Protein AF-A0A3D4IGG5-F1 (afdb_monomer)

Radius of gyration: 30.5 Å; Cα contacts (8 Å, |Δi|>4): 63; chains: 1; bounding box: 63×45×69 Å

Nearest PDB structures (foldseek):
  5mqp-assembly6_F  TM=1.010E+00  e=3.118E-02  Bacteroides thetaiotaomicron
  5olq-assembly3_C  TM=9.600E-01  e=7.326E-02  Bacteroides thetaiotaomicron
  3vsv-assembly1_C  TM=9.848E-01  e=5.377E-01  Thermoanaerobacterium saccharolyticum JW/SL-YS485

Structure (mmCIF, N/CA/C/O backbone):
data_AF-A0A3D4IGG5-F1
#
_entry.id   AF-A0A3D4IGG5-F1
#
loop_
_atom_site.group_PDB
_atom_site.id
_atom_site.type_symbol
_atom_site.label_atom_id
_atom_site.label_alt_id
_atom_site.label_comp_id
_atom_site.label_asym_id
_atom_site.label_entity_id
_atom_site.label_seq_id
_atom_site.pdbx_PDB_ins_code
_atom_site.Cartn_x
_atom_site.Cartn_y
_atom_site.Cartn_z
_atom_site.occupancy
_atom_site.B_iso_or_equiv
_atom_site.auth_seq_id
_atom_site.auth_comp_id
_atom_site.auth_asym_id
_atom_site.auth_atom_id
_atom_site.pdbx_PDB_model_num
ATOM 1 N N . MET A 1 1 ? -47.264 36.032 59.712 1.00 44.38 1 MET A N 1
ATOM 2 C CA . MET A 1 1 ? -46.059 36.056 58.853 1.00 44.38 1 MET A CA 1
ATOM 3 C C . MET A 1 1 ? -45.177 34.878 59.244 1.00 44.38 1 MET A C 1
ATOM 5 O O . MET A 1 1 ? -44.715 34.840 60.375 1.00 44.38 1 MET A O 1
ATOM 9 N N . LYS A 1 2 ? -45.057 33.857 58.385 1.00 46.44 2 LYS A N 1
ATOM 10 C CA . LYS A 1 2 ? -44.309 32.622 58.675 1.00 46.44 2 LYS A CA 1
ATOM 11 C C . LYS A 1 2 ? -42.886 32.812 58.149 1.00 46.44 2 LYS A C 1
ATOM 13 O O . LYS A 1 2 ? -42.678 32.832 56.941 1.00 46.44 2 LYS A O 1
ATOM 18 N N . MET A 1 3 ? -41.942 33.055 59.052 1.00 49.84 3 MET A N 1
ATOM 19 C CA . MET A 1 3 ? -40.544 33.302 58.706 1.00 49.84 3 MET A CA 1
ATOM 20 C C . MET A 1 3 ? -39.855 31.946 58.507 1.00 49.84 3 MET A C 1
ATOM 22 O O . MET A 1 3 ? -39.704 31.179 59.455 1.00 49.84 3 MET A O 1
ATOM 26 N N . LEU A 1 4 ? -39.529 31.620 57.254 1.00 55.91 4 LEU A N 1
ATOM 27 C CA . LEU A 1 4 ? -38.821 30.398 56.869 1.00 55.91 4 LEU A CA 1
ATOM 28 C C . LEU A 1 4 ? -37.366 30.499 57.345 1.00 55.91 4 LEU A C 1
ATOM 30 O O . LEU A 1 4 ? -36.541 31.161 56.719 1.00 55.91 4 LEU A O 1
ATOM 34 N N . LEU A 1 5 ? -37.068 29.874 58.483 1.00 58.28 5 LEU A N 1
ATOM 35 C CA . LEU A 1 5 ? -35.719 29.795 59.029 1.00 58.28 5 LEU A CA 1
ATOM 36 C C . LEU A 1 5 ? -34.971 28.652 58.328 1.00 58.28 5 LEU A C 1
ATOM 38 O O . LEU A 1 5 ? -35.173 27.482 58.646 1.00 58.28 5 LEU A O 1
ATOM 42 N N . TYR A 1 6 ? -34.136 28.987 57.345 1.00 61.00 6 TYR A N 1
ATOM 43 C CA . TYR A 1 6 ? -33.292 28.002 56.671 1.00 61.00 6 TYR A CA 1
ATOM 44 C C . TYR A 1 6 ? -32.132 27.578 57.589 1.00 61.00 6 TYR A C 1
ATOM 46 O O . TYR A 1 6 ? -31.400 28.441 58.083 1.00 61.00 6 TYR A O 1
ATOM 54 N N . PRO A 1 7 ? -31.925 26.270 57.834 1.00 64.81 7 PRO A N 1
ATOM 55 C CA . PRO A 1 7 ? -30.804 25.796 58.631 1.00 64.81 7 PRO A CA 1
ATOM 56 C C . PRO A 1 7 ? -29.478 26.002 57.885 1.00 64.81 7 PRO A C 1
ATOM 58 O O . PRO A 1 7 ? -29.371 25.796 56.677 1.00 64.81 7 PRO A O 1
ATOM 61 N N . LYS A 1 8 ? -28.444 26.369 58.646 1.00 57.91 8 LYS A N 1
ATOM 62 C CA . LYS A 1 8 ? -27.096 26.803 58.222 1.00 57.91 8 LYS A CA 1
ATOM 63 C C . LYS A 1 8 ? -26.338 25.831 57.294 1.00 57.91 8 LYS A C 1
ATOM 65 O O . LYS A 1 8 ? -25.337 26.210 56.700 1.00 57.91 8 LYS A O 1
ATOM 70 N N . ASN A 1 9 ? -26.832 24.604 57.137 1.00 57.00 9 ASN A N 1
ATOM 71 C CA . ASN A 1 9 ? -26.194 23.529 56.373 1.00 57.00 9 ASN A CA 1
ATOM 72 C C . ASN A 1 9 ? -26.780 23.368 54.958 1.00 57.00 9 ASN A C 1
ATOM 74 O O . ASN A 1 9 ? -26.306 22.540 54.186 1.00 57.00 9 ASN A O 1
ATOM 78 N N . PHE A 1 10 ? -27.798 24.158 54.601 1.00 60.53 10 PHE A N 1
ATOM 79 C CA . PHE A 1 10 ? -28.465 24.081 53.298 1.00 60.53 10 PHE A CA 1
ATOM 80 C C . PHE A 1 10 ? -27.536 24.447 52.127 1.00 60.53 10 PHE A C 1
ATOM 82 O O . PHE A 1 10 ? -27.671 23.904 51.035 1.00 60.53 10 PHE A O 1
ATOM 89 N N . LEU A 1 11 ? -26.546 25.313 52.362 1.00 58.81 11 LEU A N 1
ATOM 90 C CA . LEU A 1 11 ? -25.644 25.796 51.313 1.00 58.81 11 LEU A CA 1
ATOM 91 C C . LEU A 1 11 ? -24.648 24.723 50.830 1.00 58.81 11 LEU A C 1
ATOM 93 O O . LEU A 1 11 ? -24.291 24.697 49.658 1.00 58.81 11 LEU A O 1
ATOM 97 N N . VAL A 1 12 ? -24.231 23.811 51.716 1.00 60.69 12 VAL A N 1
ATOM 98 C CA . VAL A 1 12 ? -23.249 22.753 51.404 1.00 60.69 12 VAL A CA 1
ATOM 99 C C . VAL A 1 12 ? -23.872 21.657 50.538 1.00 60.69 12 VAL A C 1
ATOM 101 O O . VAL A 1 12 ? -23.222 21.139 49.634 1.00 60.69 12 VAL A O 1
ATOM 104 N N . LEU A 1 13 ? -25.155 21.352 50.762 1.00 59.38 13 LEU A N 1
ATOM 105 C CA . LEU A 1 13 ? -25.884 20.366 49.964 1.00 59.38 13 LEU A CA 1
ATOM 106 C C . LEU A 1 13 ? -26.099 20.844 48.515 1.00 59.38 13 LEU A C 1
ATOM 108 O O . LEU A 1 13 ? -26.049 20.044 47.589 1.00 59.38 13 LEU A O 1
ATOM 112 N N . TRP A 1 14 ? -26.296 22.151 48.313 1.00 58.84 14 TRP A N 1
ATOM 113 C CA . TRP A 1 14 ? -26.510 22.745 46.987 1.00 58.84 14 TRP A CA 1
ATOM 114 C C . TRP A 1 14 ? -25.258 22.755 46.110 1.00 58.84 14 TRP A C 1
ATOM 116 O O . TRP A 1 14 ? -25.356 22.520 44.909 1.00 58.84 14 TRP A O 1
ATOM 126 N N . VAL A 1 15 ? -24.081 22.991 46.697 1.00 61.56 15 VAL A N 1
ATOM 127 C CA . VAL A 1 15 ? -22.808 22.964 45.955 1.00 61.56 15 VAL A CA 1
ATOM 128 C C . VAL A 1 15 ? -22.496 21.551 45.454 1.00 61.56 15 VAL A C 1
ATOM 130 O O . VAL A 1 15 ? -22.030 21.395 44.329 1.00 61.56 15 VAL A O 1
ATOM 133 N N . PHE A 1 16 ? -22.824 20.520 46.239 1.00 59.28 16 PHE A N 1
ATOM 134 C CA . PHE A 1 16 ? -22.685 19.124 45.816 1.00 59.28 16 PHE A CA 1
ATOM 135 C C . PHE A 1 16 ? -23.700 18.704 44.741 1.00 59.28 16 PHE A C 1
ATOM 137 O O . PHE A 1 16 ? -23.382 17.844 43.929 1.00 59.28 16 PHE A O 1
ATOM 144 N N . LEU A 1 17 ? -24.885 19.324 44.691 1.00 62.00 17 LEU A N 1
ATOM 145 C CA . LEU A 1 17 ? -25.919 19.018 43.691 1.00 62.00 17 LEU A CA 1
ATOM 146 C C . LEU A 1 17 ? -25.672 19.689 42.323 1.00 62.00 17 LEU A C 1
ATOM 148 O O . LEU A 1 17 ? -26.295 19.317 41.337 1.00 62.00 17 LEU A O 1
ATOM 152 N N . MET A 1 18 ? -24.783 20.684 42.250 1.00 60.41 18 MET A N 1
ATOM 153 C CA . MET A 1 18 ? -24.509 21.459 41.026 1.00 60.41 18 MET A CA 1
ATOM 154 C C . MET A 1 18 ? -23.211 21.053 40.313 1.00 60.41 18 MET A C 1
ATOM 156 O O . MET A 1 18 ? -22.906 21.597 39.253 1.00 60.41 18 MET A O 1
ATOM 160 N N . LEU A 1 19 ? -22.436 20.117 40.873 1.00 66.62 19 LEU A N 1
ATOM 161 C CA . LEU A 1 19 ? -21.132 19.714 40.340 1.00 66.62 19 LEU A CA 1
ATOM 162 C C . LEU A 1 19 ? -21.171 18.310 39.721 1.00 66.62 19 LEU A C 1
ATOM 164 O O . LEU A 1 19 ? -20.362 17.448 40.050 1.00 66.62 19 LEU A O 1
ATOM 168 N N . GLU A 1 20 ? -22.098 18.081 38.796 1.00 65.44 20 GLU A N 1
ATOM 169 C CA . GLU A 1 20 ? -21.999 16.943 37.881 1.00 65.44 20 GLU A CA 1
ATOM 170 C C . GLU A 1 20 ? -21.257 17.397 36.623 1.00 65.44 20 GLU A C 1
ATOM 172 O O . GLU A 1 20 ? -21.855 17.853 35.653 1.00 65.44 20 GLU A O 1
ATOM 177 N N . ILE A 1 21 ? -19.922 17.331 36.654 1.00 69.19 21 ILE A N 1
ATOM 178 C CA . ILE A 1 21 ? -19.112 17.489 35.443 1.00 69.19 21 ILE A CA 1
ATOM 179 C C . ILE A 1 21 ? -19.287 16.192 34.645 1.00 69.19 21 ILE A C 1
ATOM 181 O O . ILE A 1 21 ? -18.817 15.148 35.111 1.00 69.19 21 ILE A O 1
ATOM 185 N N . PRO A 1 22 ? -19.938 16.198 33.467 1.00 67.38 22 PRO A N 1
ATOM 186 C CA . PRO A 1 22 ? -19.982 15.004 32.645 1.00 67.38 22 PRO A CA 1
ATOM 187 C C . PRO A 1 22 ? -18.552 14.680 32.209 1.00 67.38 22 PRO A C 1
ATOM 189 O O . PRO A 1 22 ? -17.910 15.444 31.489 1.00 67.38 22 PRO A O 1
ATOM 192 N N . LEU A 1 23 ? -18.042 13.535 32.660 1.00 66.12 23 LEU A N 1
ATOM 193 C CA . LEU A 1 23 ? -16.821 12.945 32.130 1.00 66.12 23 LEU A CA 1
ATOM 194 C C . LEU A 1 23 ? -17.121 12.476 30.702 1.00 66.12 23 LEU A C 1
ATOM 196 O O . LEU A 1 23 ? -17.463 11.316 30.473 1.00 66.12 23 LEU A O 1
ATOM 200 N N . THR A 1 24 ? -17.026 13.375 29.723 1.00 67.31 24 THR A N 1
ATOM 201 C CA . THR A 1 24 ? -16.945 12.967 28.321 1.00 67.31 24 THR A CA 1
ATOM 202 C C . THR A 1 24 ? -15.639 12.207 28.150 1.00 67.31 24 THR A C 1
ATOM 204 O O . THR A 1 24 ? -14.567 12.807 28.078 1.00 67.31 24 THR A O 1
ATOM 207 N N . HIS A 1 25 ? -15.723 10.877 28.125 1.00 62.94 25 HIS A N 1
ATOM 208 C CA . HIS A 1 25 ? -14.618 10.045 27.673 1.00 62.94 25 HIS A CA 1
ATOM 209 C C . HIS A 1 25 ? -14.232 10.517 26.273 1.00 62.94 25 HIS A C 1
ATOM 211 O O . HIS A 1 25 ? -15.062 10.516 25.364 1.00 62.94 25 HIS A O 1
ATOM 217 N N . ALA A 1 26 ? -12.978 10.940 26.107 1.00 66.56 26 ALA A N 1
ATOM 218 C CA . ALA A 1 26 ? -12.410 11.164 24.792 1.00 66.56 26 ALA A CA 1
ATOM 219 C C . ALA A 1 26 ? -12.504 9.836 24.036 1.00 66.56 26 ALA A C 1
ATOM 221 O O . ALA A 1 26 ? -11.803 8.877 24.360 1.00 66.56 26 ALA A O 1
ATOM 222 N N . GLN A 1 27 ? -13.434 9.756 23.089 1.00 64.25 27 GLN A N 1
ATOM 223 C CA . GLN A 1 27 ? -13.618 8.567 22.282 1.00 64.25 27 GLN A CA 1
ATOM 224 C C . GLN A 1 27 ? -12.395 8.463 21.371 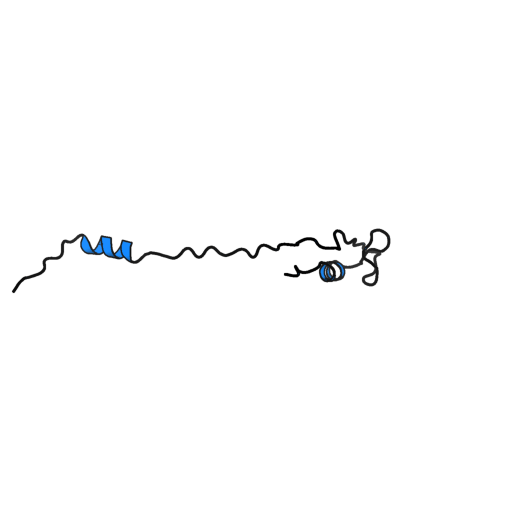1.00 64.25 27 GLN A C 1
ATOM 226 O O . GLN A 1 27 ? -12.251 9.208 20.401 1.00 64.25 27 GLN A O 1
ATOM 231 N N . THR A 1 28 ? -11.462 7.586 21.728 1.00 66.38 28 THR A N 1
ATOM 232 C CA . THR A 1 28 ? -10.347 7.240 20.858 1.00 66.38 28 THR A CA 1
ATOM 233 C C . THR A 1 28 ? -10.935 6.609 19.605 1.00 66.38 28 THR A C 1
ATOM 235 O O . THR A 1 28 ? -11.593 5.573 19.664 1.00 66.38 28 THR A O 1
ATOM 238 N N . SER A 1 29 ? -10.747 7.265 18.459 1.00 71.00 29 SER A N 1
ATOM 239 C CA . SER A 1 29 ? -11.056 6.658 17.168 1.00 71.00 29 SER A CA 1
ATOM 240 C C . SER A 1 29 ? -10.165 5.428 17.017 1.00 71.00 29 SER A C 1
ATOM 242 O O . SER A 1 29 ? -8.951 5.545 16.846 1.00 71.00 29 SER A O 1
ATOM 244 N N . VAL A 1 30 ? -10.747 4.241 17.181 1.00 70.56 30 VAL A N 1
ATOM 245 C CA . VAL A 1 30 ? -10.035 2.978 16.998 1.00 70.56 30 VAL A CA 1
ATOM 246 C C . VAL A 1 30 ? -9.962 2.715 15.501 1.00 70.56 30 VAL A C 1
ATOM 248 O O . VAL A 1 30 ? -10.976 2.423 14.869 1.00 70.56 30 VAL A O 1
ATOM 251 N N . TYR A 1 31 ? -8.761 2.801 14.925 1.00 68.44 31 TYR A N 1
ATOM 252 C CA . TYR A 1 31 ? -8.533 2.370 13.548 1.00 68.44 31 TYR A CA 1
ATOM 253 C C . TYR A 1 31 ? -8.769 0.858 13.452 1.00 68.44 31 TYR A C 1
ATOM 255 O O . TYR A 1 31 ? -7.975 0.058 13.946 1.00 68.44 31 TYR A O 1
ATOM 263 N N . THR A 1 32 ? -9.890 0.466 12.847 1.00 70.06 32 THR A N 1
ATOM 264 C CA . THR A 1 32 ? -10.227 -0.938 12.594 1.00 70.06 32 THR A CA 1
ATOM 265 C C . THR A 1 32 ? -9.835 -1.265 11.158 1.00 70.06 32 THR A C 1
ATOM 267 O O . THR A 1 32 ? -10.507 -0.851 10.220 1.00 70.06 32 THR A O 1
ATOM 270 N N . ILE A 1 33 ? -8.724 -1.984 10.971 1.00 69.50 33 ILE A N 1
ATOM 271 C CA . ILE A 1 33 ? -8.168 -2.264 9.633 1.00 69.50 33 ILE A CA 1
ATOM 272 C C . ILE A 1 33 ? -9.042 -3.211 8.783 1.00 69.50 33 ILE A C 1
ATOM 274 O O . ILE A 1 33 ? -8.886 -3.274 7.567 1.00 69.50 33 ILE A O 1
ATOM 278 N N . GLY A 1 34 ? -9.984 -3.931 9.403 1.00 75.31 34 GLY A N 1
ATOM 279 C CA . GLY A 1 34 ? -10.835 -4.911 8.725 1.00 75.31 34 GLY A CA 1
ATOM 280 C C . GLY A 1 34 ? -10.032 -6.100 8.184 1.00 75.31 34 GLY A C 1
ATOM 281 O O . GLY A 1 34 ? -9.106 -6.580 8.838 1.00 75.31 34 GLY A O 1
ATOM 282 N N . ASN A 1 35 ? -10.378 -6.559 6.978 1.00 72.50 35 ASN A N 1
ATOM 283 C CA . ASN A 1 35 ? -9.726 -7.670 6.279 1.00 72.50 35 ASN A CA 1
ATOM 284 C C . ASN A 1 35 ? -9.064 -7.161 4.983 1.00 72.50 35 ASN A C 1
ATOM 286 O O . ASN A 1 35 ? -9.591 -7.402 3.893 1.00 72.50 35 ASN A O 1
ATOM 290 N N . PRO A 1 36 ? -7.945 -6.419 5.067 1.00 75.19 36 PRO A N 1
ATOM 291 C CA . PRO A 1 36 ? -7.325 -5.830 3.889 1.00 75.19 36 PRO A CA 1
ATOM 292 C C . PRO 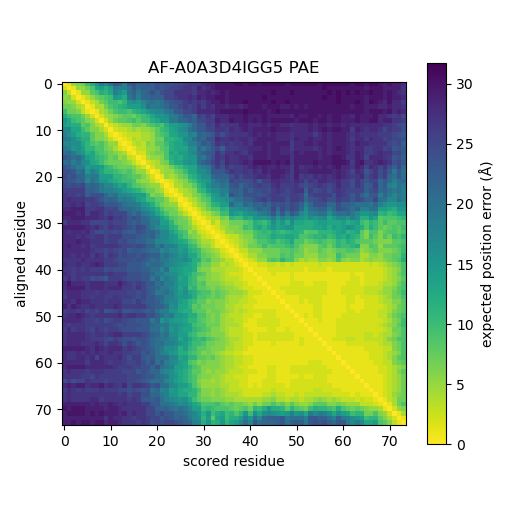A 1 36 ? -6.765 -6.918 2.961 1.00 75.19 36 PRO A C 1
ATOM 294 O O . PRO A 1 36 ? -6.124 -7.871 3.405 1.00 75.19 36 PRO A O 1
ATOM 297 N N . LEU A 1 37 ? -6.970 -6.751 1.650 1.00 75.50 37 LEU A N 1
ATOM 298 C CA . LEU A 1 37 ? -6.368 -7.626 0.632 1.00 75.50 37 LEU A CA 1
ATOM 299 C C . LEU A 1 37 ? -4.836 -7.516 0.623 1.00 75.50 37 LEU A C 1
ATOM 301 O O . LEU A 1 37 ? -4.141 -8.493 0.358 1.00 75.50 37 LEU A O 1
ATOM 305 N N . VAL A 1 38 ? -4.314 -6.325 0.919 1.00 77.31 38 VAL A N 1
ATOM 306 C CA . VAL A 1 38 ? -2.878 -6.062 1.030 1.00 77.31 38 VAL A CA 1
ATOM 307 C C . VAL A 1 38 ? -2.466 -6.216 2.490 1.00 77.31 38 VAL A C 1
ATOM 309 O O . VAL A 1 38 ? -2.842 -5.399 3.326 1.00 77.31 38 VAL A O 1
ATOM 312 N N . GLN A 1 39 ? -1.700 -7.267 2.787 1.00 78.62 39 GLN A N 1
ATOM 313 C CA . GLN A 1 39 ? -1.217 -7.562 4.144 1.00 78.62 39 GLN A CA 1
ATOM 314 C C . GLN A 1 39 ? 0.212 -7.061 4.375 1.00 78.62 39 GLN A C 1
ATOM 316 O O . GLN A 1 39 ? 0.568 -6.696 5.490 1.00 78.62 39 GLN A O 1
ATOM 321 N N . GLU A 1 40 ? 1.018 -7.004 3.313 1.00 90.62 40 GLU A N 1
ATOM 322 C CA . GLU A 1 40 ? 2.426 -6.621 3.371 1.00 90.62 40 GLU A CA 1
ATOM 323 C C . GLU A 1 40 ? 2.786 -5.726 2.184 1.00 90.62 40 GLU A C 1
ATOM 325 O O . GLU A 1 40 ? 2.326 -5.939 1.059 1.00 90.62 40 GLU A O 1
ATOM 330 N N . ILE A 1 41 ? 3.637 -4.730 2.435 1.00 93.94 41 ILE A N 1
ATOM 331 C CA . ILE A 1 41 ? 4.255 -3.882 1.413 1.00 93.94 41 ILE A CA 1
ATOM 332 C C . ILE A 1 41 ? 5.739 -3.750 1.745 1.00 93.94 41 ILE A C 1
ATOM 334 O O . ILE A 1 41 ? 6.107 -3.427 2.874 1.00 93.94 41 ILE A O 1
ATOM 338 N N . PHE A 1 42 ? 6.591 -3.955 0.743 1.00 97.00 42 PHE A N 1
ATOM 339 C CA . PHE A 1 42 ? 8.042 -3.886 0.885 1.00 97.00 42 PHE A CA 1
ATOM 340 C C . PHE A 1 42 ? 8.578 -2.536 0.403 1.00 97.00 42 PHE A C 1
ATOM 342 O O . PHE A 1 42 ? 8.195 -2.045 -0.663 1.00 97.00 42 PHE A O 1
ATOM 349 N N . VAL A 1 43 ? 9.501 -1.959 1.177 1.00 97.56 43 VAL A N 1
ATOM 350 C CA . VAL A 1 43 ? 10.186 -0.696 0.870 1.00 97.56 43 VAL A CA 1
ATOM 351 C C . VAL A 1 43 ? 11.695 -0.924 0.902 1.00 97.56 43 VAL A C 1
ATOM 353 O O . VAL A 1 43 ? 12.212 -1.545 1.829 1.00 97.56 43 VAL A O 1
ATOM 356 N N . SER A 1 44 ? 12.406 -0.429 -0.108 1.00 97.56 44 SER A N 1
ATOM 357 C CA . SER A 1 44 ? 13.863 -0.532 -0.222 1.00 97.56 44 SER A CA 1
ATOM 358 C C . SER A 1 44 ? 14.451 0.756 -0.806 1.00 97.56 44 SER A C 1
ATOM 360 O O . SER A 1 44 ? 13.841 1.338 -1.705 1.00 97.56 44 SER A O 1
ATOM 362 N N . PRO A 1 45 ? 15.658 1.187 -0.388 1.00 96.69 45 PRO A N 1
ATOM 363 C CA . PRO A 1 45 ? 16.331 2.354 -0.967 1.00 96.69 45 PRO A CA 1
ATOM 364 C C . PRO A 1 45 ? 16.559 2.260 -2.483 1.00 96.69 45 PRO A C 1
ATOM 366 O O . PRO A 1 45 ? 16.600 3.281 -3.164 1.00 96.69 45 PRO A O 1
ATOM 369 N N . LEU A 1 46 ? 16.693 1.037 -3.009 1.00 97.06 46 LEU A N 1
AT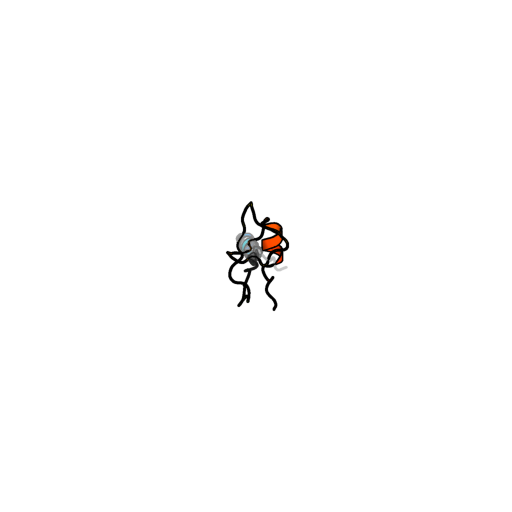OM 370 C CA . LEU A 1 46 ? 16.862 0.756 -4.440 1.00 97.06 46 LEU A CA 1
ATOM 371 C C . LEU A 1 46 ? 15.528 0.475 -5.157 1.00 97.06 46 LEU A C 1
ATOM 373 O O . LEU A 1 46 ? 15.526 0.079 -6.320 1.00 97.06 46 LEU A O 1
ATOM 377 N N . GLY A 1 47 ? 14.399 0.622 -4.459 1.00 97.06 47 GLY A N 1
ATOM 378 C CA . GLY A 1 47 ? 13.065 0.370 -4.994 1.00 97.06 47 GLY A CA 1
ATOM 379 C C . GLY A 1 47 ? 12.580 1.439 -5.975 1.00 97.06 47 GLY A C 1
ATOM 380 O O . GLY A 1 47 ? 13.269 2.412 -6.292 1.00 97.06 47 GLY A O 1
ATOM 381 N N . ASN A 1 48 ? 11.340 1.272 -6.432 1.00 97.81 48 ASN A N 1
ATOM 382 C CA . ASN A 1 48 ? 10.677 2.188 -7.359 1.00 97.81 48 ASN A CA 1
ATOM 383 C C . ASN A 1 48 ? 9.221 2.407 -6.924 1.00 97.81 48 ASN A C 1
ATOM 385 O O . ASN A 1 48 ? 8.484 1.450 -6.721 1.00 97.81 48 ASN A O 1
ATOM 389 N N . ASP A 1 49 ? 8.776 3.660 -6.809 1.00 97.94 49 ASP A N 1
ATOM 390 C CA . ASP A 1 49 ? 7.408 3.988 -6.373 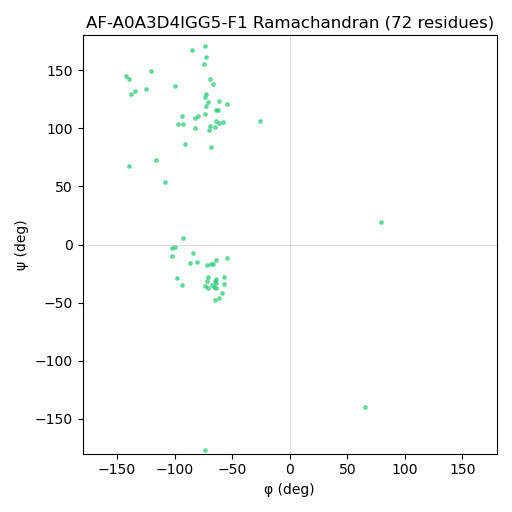1.00 97.94 49 ASP A CA 1
ATOM 391 C C . ASP A 1 49 ? 6.325 3.547 -7.386 1.00 97.94 49 ASP A C 1
ATOM 393 O O . ASP A 1 49 ? 5.156 3.391 -7.023 1.00 97.94 49 ASP A O 1
ATOM 397 N N . ALA A 1 50 ? 6.718 3.263 -8.634 1.00 96.88 50 ALA A N 1
ATOM 398 C CA . ALA A 1 50 ? 5.866 2.646 -9.652 1.00 96.88 50 ALA A CA 1
ATOM 399 C C . ALA A 1 50 ? 5.801 1.104 -9.566 1.00 96.88 50 ALA A C 1
ATOM 401 O O . ALA A 1 50 ? 5.021 0.487 -10.288 1.00 96.88 50 ALA A O 1
ATOM 402 N N . ALA A 1 51 ? 6.611 0.461 -8.715 1.00 96.19 51 ALA A N 1
ATOM 403 C CA . ALA A 1 51 ? 6.651 -0.997 -8.583 1.00 96.19 51 ALA A CA 1
ATOM 404 C C . ALA A 1 51 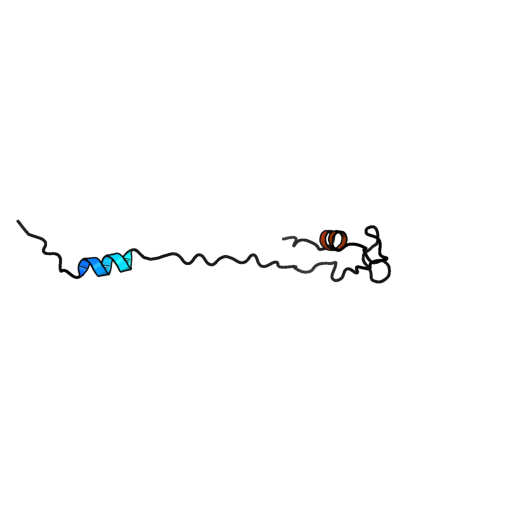? 5.421 -1.555 -7.849 1.00 96.19 51 ALA A C 1
ATOM 406 O O . ALA A 1 51 ? 4.631 -0.811 -7.275 1.00 96.19 51 ALA A O 1
ATOM 407 N N . ALA A 1 52 ? 5.251 -2.877 -7.821 1.00 93.38 52 ALA A N 1
ATOM 408 C CA . ALA A 1 52 ? 4.101 -3.518 -7.175 1.00 93.38 52 ALA A CA 1
ATOM 409 C C . ALA A 1 52 ? 4.142 -3.468 -5.632 1.00 93.38 52 ALA A C 1
ATOM 411 O O . ALA A 1 52 ? 3.101 -3.610 -4.998 1.00 93.38 52 ALA A O 1
ATOM 412 N N . GLY A 1 53 ? 5.303 -3.209 -5.022 1.00 94.00 53 GLY A N 1
ATOM 413 C CA . GLY A 1 53 ? 5.475 -3.240 -3.565 1.00 94.00 53 GLY A CA 1
ATOM 414 C C . GLY A 1 53 ? 5.622 -4.650 -2.995 1.00 94.00 53 GLY A C 1
ATOM 415 O O . GLY A 1 53 ? 5.427 -4.843 -1.80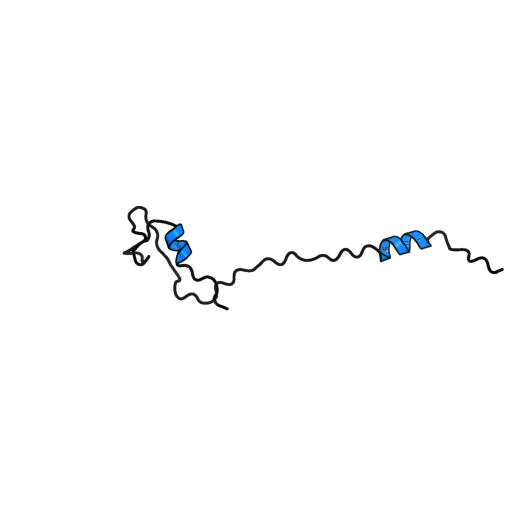0 1.00 94.00 53 GLY A O 1
ATOM 416 N N . THR A 1 54 ? 5.969 -5.625 -3.839 1.00 94.69 54 THR A N 1
ATOM 417 C CA . THR A 1 54 ? 6.305 -6.995 -3.433 1.00 94.69 54 THR A CA 1
ATOM 418 C C . THR A 1 54 ? 7.777 -7.087 -3.040 1.00 94.69 54 THR A C 1
ATOM 420 O O . THR A 1 54 ? 8.568 -6.194 -3.345 1.00 94.69 54 THR A O 1
ATOM 423 N N . SER A 1 55 ? 8.182 -8.189 -2.411 1.00 95.00 55 SER A N 1
ATOM 424 C CA . SER A 1 55 ? 9.575 -8.402 -1.993 1.00 95.00 55 SER A CA 1
ATOM 425 C C . SER A 1 55 ? 10.588 -8.314 -3.145 1.00 95.00 55 SER A C 1
ATOM 427 O O . SER A 1 55 ? 11.694 -7.817 -2.956 1.00 95.00 55 SER A O 1
ATOM 429 N N . VAL A 1 56 ? 10.200 -8.744 -4.351 1.00 96.56 56 VAL A N 1
ATOM 430 C CA . VAL A 1 56 ? 11.028 -8.689 -5.571 1.00 96.56 56 VAL A CA 1
ATOM 431 C C . VAL A 1 56 ? 10.925 -7.361 -6.328 1.00 96.56 56 VAL A C 1
ATOM 433 O O . VAL A 1 56 ? 11.762 -7.076 -7.179 1.00 96.56 56 VAL A O 1
ATOM 436 N N . ALA A 1 57 ? 9.909 -6.545 -6.036 1.00 96.62 57 ALA A N 1
ATOM 437 C CA . ALA A 1 57 ? 9.670 -5.253 -6.674 1.00 96.62 57 ALA A CA 1
ATOM 438 C C . ALA A 1 57 ? 9.214 -4.213 -5.626 1.00 96.62 57 ALA A C 1
ATOM 440 O O . ALA A 1 57 ? 8.046 -3.797 -5.637 1.00 96.62 57 ALA A O 1
ATOM 441 N N . PRO A 1 58 ? 10.108 -3.821 -4.696 1.00 97.75 58 PRO A N 1
ATOM 442 C CA . PRO A 1 58 ? 9.760 -2.970 -3.564 1.00 97.75 58 PRO A CA 1
ATOM 443 C C . PRO A 1 58 ? 9.548 -1.509 -3.975 1.00 97.75 58 PRO A C 1
ATOM 445 O O . PRO A 1 58 ? 10.112 -1.021 -4.960 1.00 97.75 58 PRO A O 1
ATOM 448 N N . LEU A 1 59 ? 8.767 -0.790 -3.169 1.00 98.12 59 LEU A N 1
ATOM 449 C CA . LEU A 1 59 ? 8.619 0.661 -3.274 1.00 98.12 59 LEU A CA 1
ATOM 450 C C . LEU A 1 59 ? 9.870 1.373 -2.773 1.00 98.12 59 LEU A C 1
ATOM 452 O O . LEU A 1 59 ? 10.674 0.798 -2.039 1.00 98.12 59 LEU A O 1
ATOM 456 N N . ARG A 1 60 ? 10.028 2.642 -3.153 1.00 98.38 60 ARG A N 1
ATOM 457 C CA . ARG A 1 60 ? 11.168 3.448 -2.709 1.00 98.38 60 ARG A CA 1
ATOM 458 C C . ARG A 1 60 ? 10.847 4.263 -1.462 1.00 98.38 60 ARG A C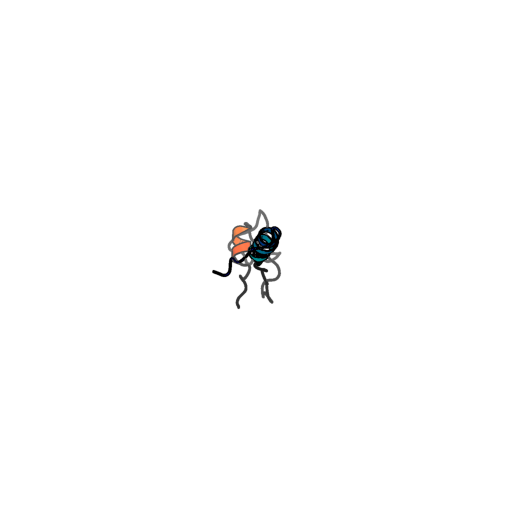 1
ATOM 460 O O . ARG A 1 6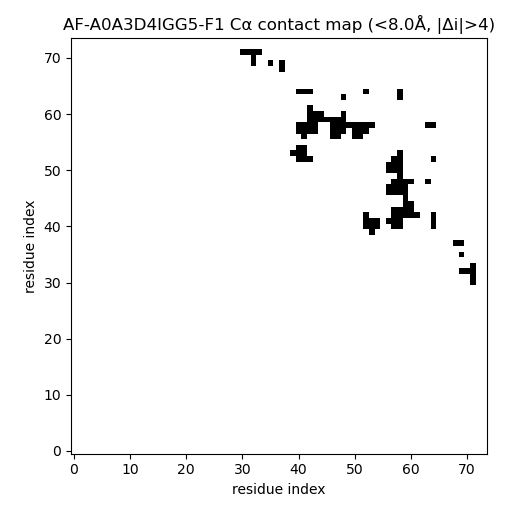0 ? 11.717 4.468 -0.623 1.00 98.38 60 ARG A O 1
ATOM 467 N N . THR A 1 61 ? 9.611 4.740 -1.338 1.00 97.88 61 THR A N 1
ATOM 468 C CA . THR A 1 61 ? 9.215 5.687 -0.290 1.00 97.88 61 THR A CA 1
ATOM 469 C C . THR A 1 61 ? 8.107 5.149 0.612 1.00 97.88 61 THR A C 1
ATOM 471 O O . THR A 1 61 ? 7.214 4.421 0.177 1.00 97.88 61 THR A O 1
ATOM 474 N N . LEU A 1 62 ? 8.125 5.578 1.879 1.00 95.62 62 LEU A N 1
ATOM 475 C CA . LEU A 1 62 ? 7.036 5.309 2.824 1.00 95.62 62 LEU A CA 1
ATOM 476 C C . LEU A 1 62 ? 5.731 5.993 2.401 1.00 95.62 62 LEU A C 1
ATOM 478 O O . LEU A 1 62 ? 4.663 5.437 2.618 1.00 95.62 62 LEU A O 1
ATOM 482 N N . THR A 1 63 ? 5.802 7.153 1.742 1.00 95.88 63 THR A N 1
ATOM 483 C CA . THR A 1 63 ? 4.622 7.841 1.199 1.00 95.88 63 THR A CA 1
ATOM 484 C C . THR A 1 63 ? 3.906 6.984 0.156 1.00 95.88 63 THR A C 1
ATOM 486 O O . THR A 1 63 ? 2.688 6.830 0.218 1.00 95.88 63 THR A O 1
ATOM 489 N N . ALA A 1 64 ? 4.649 6.377 -0.778 1.00 95.25 64 ALA A N 1
ATOM 490 C CA . ALA A 1 64 ? 4.064 5.471 -1.764 1.00 95.25 64 ALA A CA 1
ATOM 491 C C . ALA A 1 64 ? 3.454 4.224 -1.106 1.00 95.25 64 ALA A C 1
ATOM 493 O O . ALA A 1 64 ? 2.396 3.771 -1.539 1.00 95.25 64 ALA A O 1
ATOM 494 N N . ALA A 1 65 ? 4.091 3.693 -0.057 1.00 93.62 65 ALA A N 1
ATOM 495 C CA . ALA A 1 65 ? 3.561 2.566 0.707 1.00 93.62 65 ALA A CA 1
ATOM 496 C C . ALA A 1 65 ? 2.259 2.931 1.434 1.00 93.62 65 ALA A C 1
ATOM 498 O O . ALA A 1 65 ? 1.269 2.215 1.309 1.00 93.62 65 ALA A O 1
ATOM 499 N N . TRP A 1 66 ? 2.231 4.073 2.124 1.00 90.19 66 TRP A N 1
ATOM 500 C CA . TRP A 1 66 ? 1.066 4.549 2.870 1.00 90.19 66 TRP A CA 1
ATOM 501 C C . TRP A 1 66 ? -0.161 4.740 1.978 1.00 90.19 66 TRP A C 1
ATOM 503 O O . TRP A 1 66 ? -1.252 4.302 2.327 1.00 90.19 66 TRP A O 1
ATOM 513 N N . ASN A 1 67 ? 0.029 5.295 0.779 1.00 90.38 67 ASN A N 1
ATOM 514 C CA . ASN A 1 67 ? -1.049 5.500 -0.192 1.00 90.38 67 ASN A CA 1
ATOM 515 C C . ASN A 1 67 ? -1.691 4.197 -0.706 1.00 90.38 67 ASN A C 1
ATOM 517 O O . ASN A 1 67 ? -2.729 4.252 -1.361 1.00 90.38 67 ASN A O 1
ATOM 521 N N . ARG A 1 68 ? -1.075 3.035 -0.457 1.00 87.25 68 ARG A N 1
ATOM 522 C CA . ARG A 1 68 ? -1.598 1.718 -0.854 1.00 87.25 68 ARG A CA 1
ATOM 523 C C . ARG A 1 68 ? -2.245 0.948 0.287 1.00 87.25 68 ARG A C 1
ATOM 525 O O . ARG A 1 68 ? -2.863 -0.082 0.030 1.00 87.25 68 ARG A O 1
ATOM 532 N N . ILE A 1 69 ? -2.098 1.420 1.523 1.00 81.44 69 ILE A N 1
ATOM 533 C CA . ILE A 1 69 ? -2.781 0.825 2.666 1.00 81.44 69 ILE A CA 1
ATOM 534 C C . ILE A 1 69 ? -4.259 1.216 2.549 1.00 81.44 69 ILE A C 1
ATOM 536 O O . ILE A 1 69 ? -4.565 2.411 2.544 1.00 81.44 69 ILE A O 1
ATOM 540 N N . PRO A 1 70 ? -5.189 0.253 2.425 1.00 73.06 70 PRO A N 1
ATOM 541 C CA . PRO A 1 70 ? -6.605 0.574 2.356 1.00 73.06 70 PRO A CA 1
ATOM 542 C C . PRO A 1 70 ? -7.027 1.280 3.649 1.00 73.06 70 PRO A C 1
ATOM 544 O O . PRO A 1 70 ? -6.857 0.769 4.758 1.00 73.06 70 PRO A O 1
ATOM 547 N N . THR A 1 71 ? -7.586 2.479 3.516 1.00 69.38 71 THR A N 1
ATOM 548 C CA . THR A 1 71 ? -8.337 3.100 4.604 1.00 69.38 71 THR A CA 1
ATOM 549 C C . THR A 1 71 ? -9.633 2.316 4.725 1.00 69.38 71 THR A C 1
ATOM 551 O O . THR A 1 71 ? -10.334 2.188 3.724 1.00 69.38 71 THR A O 1
ATOM 554 N N . SER A 1 72 ? -9.903 1.762 5.907 1.00 57.03 72 SER A N 1
ATOM 555 C CA . SER A 1 72 ? -11.113 1.010 6.263 1.00 57.03 72 SER A CA 1
ATOM 556 C C . SER A 1 72 ? -12.321 1.402 5.406 1.00 57.03 72 SER A C 1
ATOM 558 O O . SER A 1 72 ? -12.861 2.499 5.561 1.00 57.03 72 SER A O 1
ATOM 560 N N . THR A 1 73 ? -12.713 0.532 4.475 1.00 53.88 73 THR A N 1
ATOM 561 C CA . THR A 1 73 ? -14.029 0.623 3.840 1.00 53.88 73 THR A CA 1
ATOM 562 C C . THR A 1 73 ? -15.063 0.186 4.878 1.00 53.88 73 THR A C 1
ATOM 564 O O . THR A 1 73 ? -14.832 -0.854 5.501 1.00 53.88 73 THR A O 1
ATOM 567 N N . PRO A 1 74 ? -16.133 0.968 5.108 1.00 51.53 74 PRO A N 1
ATOM 568 C CA . PRO A 1 74 ? -17.211 0.577 6.0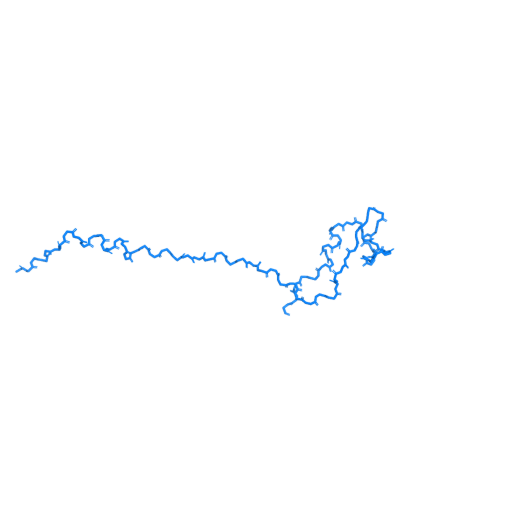14 1.00 51.53 74 PRO A CA 1
ATOM 569 C C . PRO A 1 74 ? -17.861 -0.751 5.610 1.00 51.53 74 PRO A C 1
ATOM 571 O O . PRO A 1 74 ? -17.830 -1.087 4.401 1.00 51.53 74 PRO A O 1
#

Foldseek 3Di:
DDDPDDDPCVVVVVVVVPPPDPPPDPPPPDQDLDDDPDPAFAEDCPADLPFPRDPVHHHHDPVSVVVPRDRDDD

Solvent-accessible surface area (backbone atoms only — not comparable to full-atom values): 5068 Å² total; per-residue (Å²): 136,86,79,84,79,76,63,94,64,58,67,63,58,51,58,66,72,70,64,78,75,80,80,75,72,80,78,74,84,74,88,62,64,80,86,60,92,73,85,76,74,33,70,34,92,88,34,36,69,88,44,87,19,40,90,93,36,19,15,42,42,70,68,58,52,55,78,67,56,77,73,60,76,133

Secondary structure (DSSP, 8-state):
-------TTHHHHHHHHS----------------S-S-----B-TT--TTS--BTTB-BS-HHHHHTTSPP---

Sequence (74 aa):
MKMLLYPKNFLVLWVFLMLEIPLTHAQTSVYTIGNPLVQEIFVSPLGNDAAAGTSVAPLRTLTAAWNRIPTSTP

pLDDT: mean 76.44, std 16.62, range [44.38, 98.38]

Mean predicted aligned error: 15.42 Å